Protein AF-A0A6N9TQW3-F1 (afdb_monomer_lite)

pLDDT: mean 86.47, std 12.96, range [58.53, 97.56]

Foldseek 3Di:
DVVVVVVVVVVVVVDDPDDDDDWDQWDQDPNDIDGTDDDPVVVVDPPVRDDDDDPDDPPPPPPPPPPPPD

Structure (mmCIF, N/CA/C/O backbone):
data_AF-A0A6N9TQW3-F1
#
_entry.id   AF-A0A6N9TQW3-F1
#
loop_
_atom_site.group_PDB
_atom_site.id
_atom_site.type_symbol
_atom_site.label_atom_id
_atom_site.label_alt_id
_atom_site.label_comp_id
_atom_site.label_asym_id
_atom_site.label_entity_id
_atom_site.label_seq_id
_atom_site.pdbx_PDB_ins_code
_atom_site.Cartn_x
_atom_site.Cartn_y
_atom_site.Cartn_z
_atom_site.occupancy
_atom_site.B_iso_or_equiv
_atom_site.auth_seq_id
_atom_site.auth_comp_id
_atom_site.auth_asym_id
_atom_site.auth_atom_id
_atom_site.pdbx_PDB_model_num
ATOM 1 N N . PRO A 1 1 ? 10.727 -9.950 1.152 1.00 80.56 1 PRO A N 1
ATOM 2 C CA . PRO A 1 1 ? 9.268 -9.762 1.368 1.00 80.56 1 PRO A CA 1
ATOM 3 C C . PRO A 1 1 ? 8.919 -9.154 2.733 1.00 80.56 1 PRO A C 1
ATOM 5 O O . PRO A 1 1 ? 8.105 -8.240 2.790 1.00 80.56 1 PRO A O 1
ATOM 8 N N . GLU A 1 2 ? 9.513 -9.646 3.825 1.00 93.69 2 GLU A N 1
ATOM 9 C CA . GLU A 1 2 ? 9.216 -9.142 5.178 1.00 93.69 2 GLU A CA 1
ATOM 10 C C . GLU A 1 2 ? 9.632 -7.686 5.376 1.00 93.69 2 GLU A C 1
ATOM 12 O O . GLU A 1 2 ? 8.871 -6.909 5.943 1.00 93.69 2 GLU A O 1
ATOM 17 N N . GLU A 1 3 ? 10.787 -7.285 4.842 1.00 97.56 3 GLU A N 1
ATOM 18 C CA . GLU A 1 3 ? 11.250 -5.901 4.974 1.00 97.56 3 GLU A CA 1
ATOM 19 C C . GLU A 1 3 ? 10.340 -4.904 4.245 1.00 97.56 3 GLU A C 1
ATOM 21 O O . GLU A 1 3 ? 9.951 -3.884 4.801 1.00 97.56 3 GLU A O 1
ATOM 26 N N . GLU A 1 4 ? 9.890 -5.236 3.035 1.00 96.50 4 GLU A N 1
ATOM 27 C CA . GLU A 1 4 ? 8.918 -4.415 2.301 1.00 96.50 4 GLU A CA 1
ATOM 28 C C . GLU A 1 4 ? 7.574 -4.314 3.040 1.00 96.50 4 GLU A C 1
ATOM 30 O O . GLU A 1 4 ? 6.933 -3.263 3.019 1.00 96.50 4 GLU A O 1
ATOM 35 N N . ALA A 1 5 ? 7.164 -5.379 3.739 1.00 94.75 5 ALA A N 1
ATOM 36 C CA . ALA A 1 5 ? 5.971 -5.357 4.578 1.00 94.75 5 ALA A CA 1
ATOM 37 C C . ALA A 1 5 ? 6.156 -4.444 5.801 1.00 94.75 5 ALA A C 1
ATOM 39 O O . ALA A 1 5 ? 5.241 -3.689 6.135 1.00 94.75 5 ALA A O 1
ATOM 40 N N . ARG A 1 6 ? 7.340 -4.463 6.433 1.00 96.81 6 ARG A N 1
ATOM 41 C CA . ARG A 1 6 ? 7.691 -3.526 7.511 1.00 96.81 6 ARG A CA 1
ATOM 42 C C . ARG A 1 6 ? 7.667 -2.082 7.020 1.00 96.81 6 ARG A C 1
ATOM 44 O O . ARG A 1 6 ? 7.038 -1.244 7.660 1.00 96.81 6 ARG A O 1
ATOM 51 N N . LEU A 1 7 ? 8.256 -1.798 5.859 1.00 97.38 7 LEU A N 1
ATOM 52 C CA . LEU A 1 7 ? 8.224 -0.463 5.252 1.00 97.38 7 LEU A CA 1
ATOM 53 C C . LEU A 1 7 ? 6.791 0.007 4.967 1.00 97.38 7 LEU A C 1
ATOM 55 O O . LEU A 1 7 ? 6.447 1.153 5.256 1.00 97.38 7 LEU A O 1
ATOM 59 N N . PHE A 1 8 ? 5.937 -0.878 4.448 1.00 96.12 8 PHE A N 1
ATOM 60 C CA . PHE A 1 8 ? 4.529 -0.566 4.215 1.00 96.12 8 PHE A CA 1
ATOM 61 C C . PHE A 1 8 ? 3.775 -0.266 5.517 1.00 96.12 8 PHE A C 1
ATOM 63 O O . PHE A 1 8 ? 3.051 0.725 5.583 1.00 96.12 8 PHE A O 1
ATOM 70 N N . TYR A 1 9 ? 3.984 -1.074 6.562 1.00 95.88 9 TYR A N 1
ATOM 71 C CA . TYR A 1 9 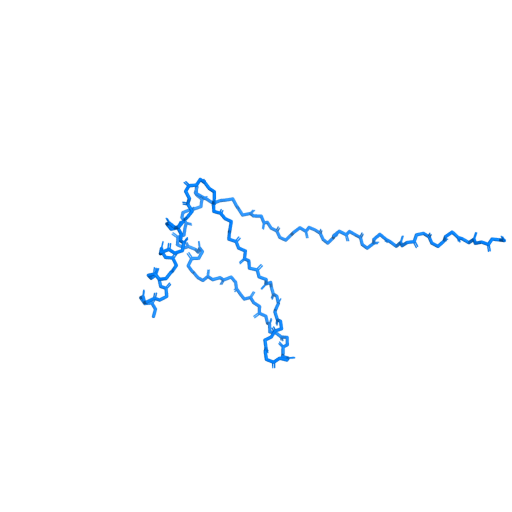? 3.386 -0.870 7.883 1.00 95.88 9 TYR A CA 1
ATOM 72 C C . TYR A 1 9 ? 3.816 0.459 8.520 1.00 95.88 9 TYR A C 1
ATOM 74 O O . TYR A 1 9 ? 2.976 1.220 9.006 1.00 95.88 9 TYR A O 1
ATOM 82 N N . VAL A 1 10 ? 5.114 0.776 8.466 1.00 97.50 10 VAL A N 1
ATOM 83 C CA . VAL A 1 10 ? 5.629 2.064 8.947 1.00 97.50 10 VAL A CA 1
ATOM 84 C C . VAL A 1 10 ? 4.963 3.198 8.176 1.00 97.50 10 VAL A C 1
ATOM 86 O O . VAL A 1 10 ? 4.413 4.096 8.799 1.00 97.50 10 VAL A O 1
ATOM 89 N N . GLY A 1 11 ? 4.917 3.134 6.842 1.00 95.94 11 GLY A N 1
ATOM 90 C CA . GLY A 1 11 ? 4.235 4.138 6.020 1.00 95.94 11 GLY A CA 1
ATOM 91 C C . GLY A 1 11 ? 2.753 4.323 6.371 1.00 95.94 11 GLY A C 1
ATOM 92 O O . GLY A 1 11 ? 2.287 5.456 6.460 1.00 95.94 11 GLY A O 1
ATOM 93 N N . LEU A 1 12 ? 2.032 3.227 6.629 1.00 94.88 12 LEU A N 1
ATOM 94 C CA . LEU A 1 12 ? 0.630 3.228 7.068 1.00 94.88 12 LEU A CA 1
ATOM 95 C C . LEU A 1 12 ? 0.437 3.980 8.388 1.00 94.88 12 LEU A C 1
ATOM 97 O O . LEU A 1 12 ? -0.456 4.814 8.501 1.00 94.88 12 LEU A O 1
ATOM 101 N N . THR A 1 13 ? 1.303 3.710 9.361 1.00 96.25 13 THR A N 1
ATOM 102 C CA . THR A 1 13 ? 1.233 4.279 10.717 1.00 96.25 13 THR A CA 1
ATOM 103 C C . THR A 1 13 ? 1.782 5.705 10.820 1.00 96.25 13 THR A C 1
ATOM 105 O O . THR A 1 13 ? 1.678 6.326 11.874 1.00 96.25 13 THR A O 1
ATOM 108 N N . ARG A 1 14 ? 2.334 6.270 9.733 1.00 97.19 14 ARG A N 1
ATOM 109 C CA . ARG A 1 14 ? 2.701 7.699 9.674 1.00 97.19 14 ARG A CA 1
ATOM 110 C C . ARG A 1 14 ? 1.497 8.628 9.548 1.00 97.19 14 ARG A C 1
ATOM 112 O O . ARG A 1 14 ? 1.629 9.806 9.868 1.00 97.19 14 ARG A O 1
ATOM 119 N N . ALA A 1 15 ? 0.373 8.141 9.029 1.00 95.00 15 ALA A N 1
ATOM 120 C CA . ALA A 1 15 ? -0.828 8.946 8.858 1.00 95.00 15 ALA A CA 1
ATOM 121 C C . ALA A 1 15 ? -1.664 8.937 10.147 1.00 95.00 15 ALA A C 1
ATOM 123 O O . ALA A 1 15 ? -2.010 7.867 10.637 1.00 95.00 15 ALA A O 1
ATOM 124 N N . SER A 1 16 ? -2.011 10.118 10.669 1.00 93.62 16 SER A N 1
ATOM 125 C CA . SER A 1 16 ? -2.821 10.233 11.894 1.00 93.62 16 SER A CA 1
ATOM 126 C C . SER A 1 16 ? -4.326 10.149 11.627 1.00 93.62 16 SER A C 1
ATOM 128 O O . SER A 1 16 ? -5.029 9.432 12.328 1.00 93.62 16 SER A O 1
ATOM 130 N N . GLU A 1 17 ? -4.827 10.867 10.615 1.00 94.31 17 GLU A N 1
ATOM 131 C CA . GLU A 1 17 ? -6.276 10.975 10.355 1.00 94.31 17 GLU A CA 1
ATOM 132 C C . GLU A 1 17 ? -6.705 10.333 9.033 1.00 94.31 17 GLU A C 1
ATOM 134 O O . GLU A 1 17 ? -7.695 9.608 8.973 1.00 94.31 17 GLU A O 1
ATOM 139 N N . ARG A 1 18 ? -5.970 10.596 7.944 1.00 92.75 18 ARG A N 1
ATOM 140 C CA . ARG A 1 18 ? -6.335 10.129 6.603 1.00 92.75 18 ARG A CA 1
ATOM 141 C C . ARG A 1 18 ? -5.125 9.613 5.844 1.00 92.75 18 ARG A C 1
ATOM 143 O O . ARG A 1 18 ? -4.126 10.313 5.699 1.00 92.75 18 ARG A O 1
ATOM 150 N N . LEU A 1 19 ? -5.269 8.419 5.277 1.00 94.75 19 LEU A N 1
ATOM 151 C CA . LEU A 1 19 ? -4.288 7.799 4.395 1.00 94.75 19 LEU A CA 1
ATOM 152 C C . LEU A 1 19 ? -4.839 7.726 2.968 1.00 94.75 19 LEU A C 1
ATOM 154 O O . LEU A 1 19 ? -5.952 7.257 2.743 1.00 94.75 19 LEU A O 1
ATOM 158 N N . VAL A 1 20 ? -4.047 8.174 1.994 1.00 94.44 20 VAL A N 1
ATOM 159 C CA . VAL A 1 20 ? -4.363 8.042 0.567 1.00 94.44 20 VAL A CA 1
ATOM 160 C C . VAL A 1 20 ? -3.270 7.214 -0.092 1.00 94.44 20 VAL A C 1
ATOM 162 O O . VAL A 1 20 ? -2.108 7.611 -0.114 1.00 94.44 20 VAL A O 1
ATOM 165 N N . LEU A 1 21 ? -3.653 6.067 -0.649 1.00 93.94 21 LEU A N 1
ATOM 166 C CA . LEU A 1 21 ? -2.768 5.195 -1.415 1.00 93.94 21 LEU A CA 1
ATOM 167 C C . LEU A 1 21 ? -3.102 5.336 -2.900 1.00 93.94 21 LEU A C 1
ATOM 169 O O . LEU A 1 21 ? -4.270 5.313 -3.283 1.00 93.94 21 LEU A O 1
ATOM 173 N N . CYS A 1 22 ? -2.083 5.476 -3.745 1.00 92.75 22 CYS A N 1
ATOM 174 C CA . CYS A 1 22 ? -2.264 5.612 -5.185 1.00 92.75 22 CYS A CA 1
ATOM 175 C C . CYS A 1 22 ? -1.338 4.667 -5.954 1.00 92.75 22 CYS A C 1
ATOM 177 O O . CYS A 1 22 ? -0.237 4.331 -5.518 1.00 92.75 22 CYS A O 1
ATOM 179 N N . HIS A 1 23 ? -1.790 4.241 -7.130 1.00 92.31 23 HIS A N 1
ATOM 180 C CA . HIS A 1 23 ? -0.969 3.503 -8.079 1.00 92.31 23 HIS A CA 1
ATOM 181 C C . HIS A 1 23 ? -1.231 4.024 -9.492 1.00 92.31 23 HIS A C 1
ATOM 183 O O . HIS A 1 23 ? -2.289 4.578 -9.786 1.00 92.31 23 HIS A O 1
ATOM 189 N N . ALA A 1 24 ? -0.260 3.836 -10.381 1.00 92.31 24 ALA A N 1
ATOM 190 C CA . ALA A 1 24 ? -0.388 4.200 -11.785 1.00 92.31 24 ALA A CA 1
ATOM 191 C C . ALA A 1 24 ? -0.384 2.937 -12.645 1.00 92.31 24 ALA A C 1
ATOM 193 O O . ALA A 1 24 ? 0.516 2.111 -12.514 1.00 92.31 24 ALA A O 1
ATOM 194 N N . GLY A 1 25 ? -1.348 2.812 -13.563 1.00 91.50 25 GLY A N 1
ATOM 195 C CA . GLY A 1 25 ? -1.428 1.667 -14.481 1.00 91.50 25 GLY A CA 1
ATOM 196 C C . GLY A 1 25 ? -0.258 1.578 -15.469 1.00 91.50 25 GLY A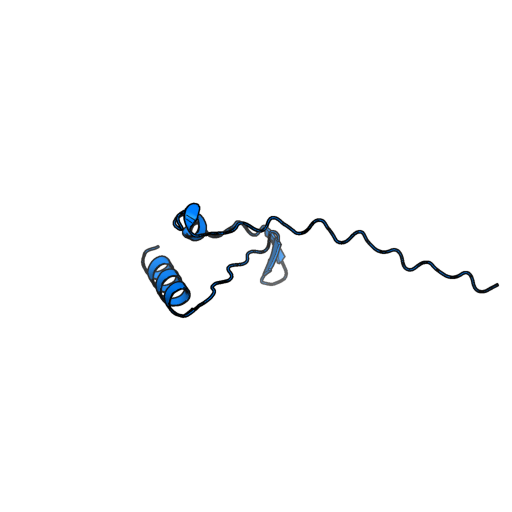 C 1
ATOM 197 O O . GLY A 1 25 ? 0.035 0.505 -15.993 1.00 91.50 25 GLY A O 1
ATOM 198 N N . ARG A 1 26 ? 0.444 2.692 -15.724 1.00 93.44 26 ARG A N 1
ATOM 199 C CA . ARG A 1 26 ? 1.695 2.749 -16.496 1.00 93.44 26 ARG A CA 1
ATOM 200 C C . ARG A 1 26 ? 2.616 3.822 -15.924 1.00 93.44 26 ARG A C 1
ATOM 202 O O . ARG A 1 26 ? 2.144 4.892 -15.547 1.00 93.44 26 ARG A O 1
ATOM 209 N N . ARG A 1 27 ? 3.925 3.568 -15.902 1.00 93.62 27 ARG A N 1
ATOM 210 C CA . ARG A 1 27 ? 4.948 4.525 -15.446 1.00 93.62 27 ARG A CA 1
ATOM 211 C C . ARG A 1 27 ? 6.126 4.544 -16.413 1.00 93.62 27 ARG A C 1
ATOM 213 O O . ARG A 1 27 ? 6.413 3.541 -17.061 1.00 93.62 27 ARG A O 1
ATOM 220 N N . ARG A 1 28 ? 6.802 5.690 -16.526 1.00 96.38 28 ARG A N 1
ATOM 221 C CA . ARG A 1 28 ? 8.114 5.757 -17.177 1.00 96.38 28 ARG A CA 1
ATOM 222 C C . ARG A 1 28 ? 9.183 5.511 -16.124 1.00 96.38 28 ARG A C 1
ATOM 224 O O . ARG A 1 28 ? 9.236 6.243 -15.144 1.00 96.38 28 ARG A O 1
ATOM 231 N N . LEU A 1 29 ? 10.005 4.494 -16.331 1.00 95.19 29 LEU A N 1
ATOM 232 C CA . LEU A 1 29 ? 11.105 4.141 -15.446 1.00 95.19 29 LEU A CA 1
ATOM 233 C C . LEU A 1 29 ? 12.337 3.875 -16.309 1.00 95.19 29 LEU A C 1
ATOM 235 O O .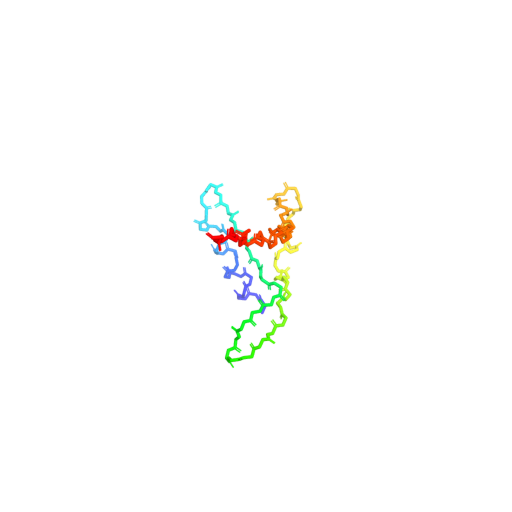 LEU A 1 29 ? 12.250 3.118 -17.275 1.00 95.19 29 LEU A O 1
ATOM 239 N N . HIS A 1 30 ? 13.446 4.556 -16.009 1.00 95.50 30 HIS A N 1
ATOM 240 C CA . HIS A 1 30 ? 14.696 4.467 -16.779 1.00 95.50 30 HIS A CA 1
ATOM 241 C C . HIS A 1 30 ? 14.469 4.575 -18.306 1.00 95.50 30 HIS A C 1
ATOM 243 O O . HIS A 1 30 ? 14.920 3.747 -19.091 1.00 95.50 30 HIS A O 1
ATOM 249 N N . GLY A 1 31 ? 13.664 5.560 -18.728 1.00 96.19 31 GLY A N 1
ATOM 250 C CA . GLY A 1 31 ? 13.332 5.818 -20.138 1.00 96.19 31 GLY A CA 1
ATOM 251 C C . GLY A 1 31 ? 12.258 4.906 -20.751 1.00 96.19 31 GLY A C 1
ATOM 252 O O . GLY A 1 31 ? 11.662 5.263 -21.770 1.00 96.19 31 GLY A O 1
ATOM 253 N N . ARG A 1 32 ? 11.920 3.777 -20.120 1.00 96.06 32 ARG A N 1
ATOM 254 C CA . ARG A 1 32 ? 10.958 2.796 -20.647 1.00 96.06 32 ARG A CA 1
ATOM 255 C C . ARG A 1 32 ? 9.564 3.000 -20.063 1.00 96.06 32 ARG A C 1
ATOM 257 O O . ARG A 1 32 ? 9.417 3.312 -18.886 1.00 96.06 32 ARG A O 1
ATOM 264 N N . ARG A 1 33 ? 8.517 2.821 -20.879 1.00 96.12 33 ARG A N 1
ATOM 265 C CA . ARG A 1 33 ? 7.123 2.777 -20.400 1.00 96.12 33 ARG A CA 1
ATOM 266 C C . ARG A 1 33 ? 6.810 1.359 -19.937 1.00 96.12 33 ARG A C 1
ATOM 268 O O . ARG A 1 33 ? 6.765 0.455 -20.762 1.00 96.12 33 ARG A O 1
ATOM 275 N N . LEU A 1 34 ? 6.566 1.186 -18.644 1.00 95.94 34 LEU A N 1
ATOM 276 C CA . LEU A 1 34 ? 6.262 -0.104 -18.034 1.00 95.94 34 LEU A CA 1
ATOM 277 C C . LEU A 1 34 ? 4.817 -0.130 -17.516 1.00 95.94 34 LEU A C 1
ATOM 279 O O . LEU A 1 34 ? 4.332 0.901 -17.029 1.00 95.94 34 LEU A O 1
ATOM 283 N N . PRO A 1 35 ? 4.112 -1.272 -17.613 1.00 94.00 35 PRO A N 1
ATOM 284 C CA . PRO A 1 35 ? 2.844 -1.457 -16.919 1.00 94.00 35 PRO A CA 1
ATOM 285 C C . PRO A 1 35 ? 3.076 -1.445 -15.403 1.00 94.00 35 PRO A C 1
ATOM 287 O O . PRO A 1 35 ? 4.041 -2.020 -14.909 1.00 94.00 35 PRO A O 1
ATOM 290 N N . GLY A 1 36 ? 2.192 -0.779 -14.665 1.00 91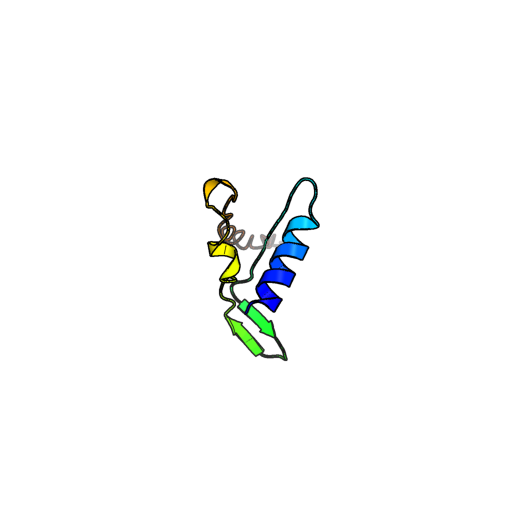.50 36 GLY A N 1
ATOM 291 C CA . GLY A 1 36 ? 2.208 -0.741 -13.207 1.00 91.50 36 GLY A CA 1
ATOM 292 C C . GLY A 1 36 ? 1.046 -1.551 -12.653 1.00 91.50 36 GLY A C 1
ATOM 293 O O . GLY A 1 36 ? -0.109 -1.139 -12.766 1.00 91.50 36 GLY A O 1
ATOM 294 N N . ARG A 1 37 ? 1.349 -2.710 -12.065 1.00 90.88 37 ARG A N 1
ATOM 295 C CA . ARG A 1 37 ? 0.362 -3.475 -11.296 1.00 90.88 37 ARG A CA 1
ATOM 296 C C . ARG A 1 37 ? 0.206 -2.855 -9.898 1.00 90.88 37 ARG A C 1
ATOM 298 O O . ARG A 1 37 ? 1.181 -2.291 -9.393 1.00 90.88 37 ARG A O 1
ATOM 305 N N . PRO A 1 38 ? -0.988 -2.920 -9.284 1.00 92.31 38 PRO A N 1
ATOM 306 C CA . PRO A 1 38 ? -1.162 -2.537 -7.887 1.00 92.31 38 PRO A CA 1
ATOM 307 C C . PRO A 1 38 ? -0.216 -3.326 -6.971 1.00 92.31 38 PRO A C 1
ATOM 309 O O . PRO A 1 38 ? 0.156 -4.458 -7.281 1.00 92.31 38 PRO A O 1
ATOM 312 N N . SER A 1 39 ? 0.180 -2.723 -5.848 1.00 93.69 39 SER A N 1
ATOM 313 C CA . SER A 1 39 ? 1.007 -3.409 -4.851 1.00 93.69 39 SER A CA 1
ATOM 314 C C . SER A 1 39 ? 0.215 -4.551 -4.199 1.00 93.69 39 SER A C 1
ATOM 316 O O . SER A 1 39 ? -0.915 -4.304 -3.772 1.00 93.69 39 SER A O 1
ATOM 318 N N . PRO A 1 40 ? 0.792 -5.756 -4.032 1.00 92.88 40 PRO A N 1
ATOM 319 C CA . PRO A 1 40 ? 0.120 -6.871 -3.358 1.00 92.88 40 PRO A CA 1
ATOM 320 C C . PRO A 1 40 ? -0.190 -6.576 -1.881 1.00 92.88 40 PRO A C 1
ATOM 322 O O . PRO A 1 40 ? -1.050 -7.214 -1.281 1.00 92.88 40 PRO A O 1
ATOM 325 N N . PHE A 1 41 ? 0.478 -5.589 -1.272 1.00 94.56 41 PHE A N 1
ATOM 326 C CA . PHE A 1 41 ? 0.170 -5.159 0.093 1.00 94.56 41 PHE A CA 1
ATOM 327 C C . PHE A 1 41 ? -1.187 -4.454 0.210 1.00 94.56 41 PHE A C 1
ATOM 329 O O . PHE A 1 41 ? -1.755 -4.429 1.299 1.00 94.56 41 PHE A O 1
ATOM 336 N N . LEU A 1 42 ? -1.740 -3.933 -0.894 1.00 92.44 42 LEU A N 1
ATOM 337 C CA . LEU A 1 42 ? -3.079 -3.343 -0.893 1.00 92.44 42 LEU A CA 1
ATOM 338 C C . LEU A 1 42 ? -4.143 -4.388 -0.559 1.00 92.44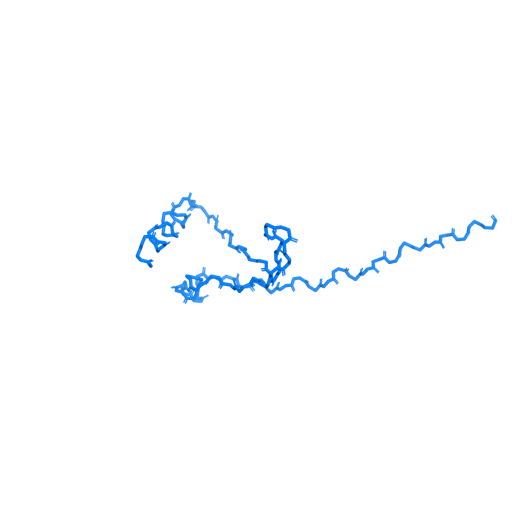 42 LEU A C 1
ATOM 340 O O . LEU A 1 42 ? -5.061 -4.079 0.196 1.00 92.44 42 LEU A O 1
ATOM 344 N N . ASP A 1 43 ? -4.002 -5.617 -1.060 1.00 91.75 43 ASP A N 1
ATOM 345 C CA . ASP A 1 43 ? -4.957 -6.717 -0.847 1.00 91.75 43 ASP A CA 1
ATOM 346 C C . ASP A 1 43 ? -4.984 -7.228 0.594 1.00 91.75 43 ASP A C 1
ATOM 348 O O . ASP A 1 43 ? -5.936 -7.889 0.999 1.00 91.75 43 ASP A O 1
ATOM 352 N N . ARG A 1 44 ? -3.975 -6.874 1.395 1.00 92.81 44 ARG A N 1
ATOM 353 C CA . ARG A 1 44 ? -3.939 -7.180 2.829 1.00 92.81 44 ARG A CA 1
ATOM 354 C C . ARG A 1 44 ? -4.790 -6.225 3.663 1.00 92.81 44 ARG A C 1
ATOM 356 O O . ARG A 1 44 ? -5.080 -6.536 4.812 1.00 92.81 44 ARG A O 1
ATOM 363 N N . ILE A 1 45 ? -5.168 -5.065 3.118 1.00 92.44 45 ILE A N 1
ATOM 364 C CA . ILE A 1 45 ? -6.031 -4.110 3.816 1.00 92.44 45 ILE A CA 1
ATOM 365 C C . ILE A 1 45 ? -7.477 -4.617 3.732 1.00 92.44 45 ILE A C 1
ATOM 367 O O . ILE A 1 45 ? -7.988 -4.766 2.615 1.00 92.44 45 ILE A O 1
ATOM 371 N N . PRO A 1 46 ? -8.165 -4.833 4.872 1.00 93.81 46 PRO A N 1
ATOM 372 C CA . PRO A 1 46 ? -9.561 -5.247 4.877 1.00 93.81 46 PRO A CA 1
ATOM 373 C C . PRO A 1 46 ? -10.438 -4.309 4.032 1.00 93.81 46 PRO A C 1
ATOM 375 O O . PRO A 1 46 ? -10.314 -3.087 4.156 1.00 93.81 46 PRO A O 1
ATOM 378 N N . PRO A 1 47 ? -11.354 -4.836 3.197 1.00 90.88 47 PRO A N 1
ATOM 379 C CA . PRO A 1 47 ? -12.189 -4.017 2.317 1.00 90.88 47 PRO A CA 1
ATOM 380 C C . PRO A 1 47 ? -13.065 -3.023 3.089 1.00 90.88 47 PRO A C 1
ATOM 382 O O . PRO A 1 47 ? -13.300 -1.927 2.599 1.00 90.88 47 PRO A O 1
ATOM 385 N N . ALA A 1 48 ? -13.473 -3.361 4.317 1.00 93.88 48 ALA A N 1
ATOM 386 C CA . ALA A 1 48 ? -14.238 -2.474 5.194 1.00 93.88 48 ALA A CA 1
ATOM 387 C C . ALA A 1 48 ? -13.476 -1.201 5.617 1.00 93.88 48 ALA A C 1
ATOM 389 O O . ALA A 1 48 ? -14.097 -0.232 6.039 1.00 93.88 48 ALA A O 1
ATOM 390 N N . LEU A 1 49 ? -12.143 -1.195 5.509 1.00 91.06 49 LEU A N 1
ATOM 391 C CA . LEU A 1 49 ? -11.280 -0.084 5.923 1.00 91.06 49 LEU A CA 1
ATOM 392 C C . LEU A 1 49 ? -10.766 0.751 4.741 1.00 91.06 49 LEU A C 1
ATOM 394 O O . LEU A 1 49 ? -9.981 1.677 4.946 1.00 91.06 49 LEU A O 1
ATOM 398 N N . ARG A 1 50 ? -11.156 0.428 3.498 1.00 90.12 50 ARG A N 1
ATOM 399 C CA . ARG A 1 50 ? -10.661 1.114 2.295 1.00 90.12 50 ARG A CA 1
ATOM 400 C C . ARG A 1 50 ? -11.786 1.483 1.335 1.00 90.12 50 ARG A C 1
ATOM 402 O O . ARG A 1 50 ? -12.627 0.663 0.989 1.00 90.12 50 ARG A O 1
ATOM 409 N N . GLU A 1 51 ? -11.724 2.702 0.813 1.00 91.69 51 GLU A N 1
ATOM 410 C CA . GLU A 1 51 ? -12.548 3.146 -0.313 1.00 91.69 51 GLU A CA 1
ATOM 411 C C . GLU A 1 51 ? -11.727 3.033 -1.605 1.00 91.69 51 GLU A C 1
ATOM 413 O O . GLU A 1 51 ? -10.720 3.725 -1.784 1.00 91.69 51 GLU A O 1
ATOM 418 N N . ALA A 1 52 ? -12.135 2.149 -2.519 1.00 84.69 52 ALA A N 1
ATOM 419 C CA . ALA A 1 52 ? -11.486 2.025 -3.818 1.00 84.69 52 ALA A CA 1
ATOM 420 C C . ALA A 1 52 ? -12.030 3.087 -4.781 1.00 84.69 52 ALA A C 1
ATOM 422 O O . ALA A 1 52 ? -13.158 2.992 -5.263 1.00 84.69 52 ALA A O 1
ATOM 423 N N . ARG A 1 53 ? -11.204 4.083 -5.113 1.00 83.69 53 ARG A N 1
ATOM 424 C CA . ARG A 1 53 ? -11.496 5.006 -6.213 1.00 83.69 53 ARG A CA 1
ATOM 425 C C . ARG A 1 53 ? -10.951 4.419 -7.505 1.00 83.69 53 ARG A C 1
ATOM 427 O O . ARG A 1 53 ? -9.739 4.367 -7.707 1.00 83.69 53 ARG A O 1
ATOM 434 N N . GLY A 1 54 ? -11.861 3.950 -8.358 1.00 74.81 54 GLY A N 1
ATOM 435 C CA . GLY A 1 54 ? -11.525 3.518 -9.712 1.00 74.81 54 GLY A CA 1
ATOM 436 C C . GLY A 1 54 ? -10.862 4.647 -10.512 1.00 74.81 54 GLY A C 1
ATOM 437 O O . GLY A 1 54 ? -10.921 5.812 -10.104 1.00 74.81 54 GLY A O 1
ATOM 438 N N . PRO A 1 55 ? -10.221 4.332 -11.651 1.00 68.88 55 PRO A N 1
ATOM 439 C CA . PRO A 1 55 ? -9.672 5.364 -12.516 1.00 68.88 55 PRO A CA 1
ATOM 440 C C . PRO A 1 55 ? -10.785 6.360 -12.837 1.00 68.88 55 PRO A C 1
ATOM 442 O O . PRO A 1 55 ? -11.836 5.970 -13.347 1.00 68.88 55 PRO A O 1
ATOM 445 N N . ALA A 1 56 ? -10.565 7.635 -12.504 1.00 62.62 56 ALA A N 1
ATOM 446 C CA . ALA A 1 56 ? -11.474 8.691 -12.914 1.00 62.62 56 ALA A CA 1
ATOM 447 C C . ALA A 1 56 ? -11.678 8.544 -14.424 1.00 62.62 56 ALA A C 1
ATOM 449 O O . ALA A 1 56 ? -10.690 8.449 -15.165 1.00 62.62 56 ALA A O 1
ATOM 450 N N . ALA A 1 57 ? -12.940 8.457 -14.863 1.00 60.75 57 ALA A N 1
ATOM 451 C CA . ALA A 1 57 ? -13.261 8.429 -16.283 1.00 60.75 57 ALA A CA 1
ATOM 452 C C . ALA A 1 57 ? -12.444 9.536 -16.962 1.00 60.75 57 ALA A C 1
ATOM 454 O O . ALA A 1 57 ? -12.351 10.630 -16.389 1.00 60.75 57 ALA A O 1
ATOM 455 N N . PRO A 1 58 ? -11.783 9.262 -18.104 1.00 58.53 58 PRO A N 1
ATOM 456 C CA . PRO A 1 58 ? -10.923 10.249 -18.730 1.00 58.53 58 PRO A CA 1
ATOM 457 C C . PRO A 1 58 ? -11.750 11.515 -18.883 1.00 58.53 58 PRO A C 1
ATOM 459 O O . PRO A 1 58 ? -12.787 11.472 -19.544 1.00 58.53 58 PRO A O 1
ATOM 462 N N . ALA A 1 59 ? -11.333 12.599 -18.218 1.00 61.59 59 ALA A N 1
ATOM 463 C CA . ALA A 1 59 ? -11.958 13.901 -18.379 1.00 61.59 59 ALA A CA 1
ATOM 464 C C . ALA A 1 59 ? -12.013 14.134 -19.885 1.00 61.59 59 ALA A C 1
ATOM 466 O O . ALA A 1 59 ? -10.961 14.253 -20.523 1.00 61.59 59 ALA A O 1
ATOM 467 N N . GLY A 1 60 ? -13.219 14.015 -20.458 1.00 59.44 60 GLY A N 1
ATOM 468 C CA . GLY A 1 60 ? -13.394 13.939 -21.900 1.00 59.44 60 GLY A CA 1
ATOM 469 C C . GLY A 1 60 ? -12.613 15.089 -22.496 1.00 59.44 60 GLY A C 1
ATOM 470 O O . GLY A 1 60 ? -12.778 16.212 -22.023 1.00 59.44 60 GLY A O 1
ATOM 471 N N . ARG A 1 61 ? -11.693 14.794 -23.429 1.00 62.78 61 ARG A N 1
ATOM 472 C CA . ARG A 1 61 ? -10.861 15.793 -24.113 1.00 62.78 61 ARG A CA 1
ATOM 473 C C . ARG A 1 61 ? -11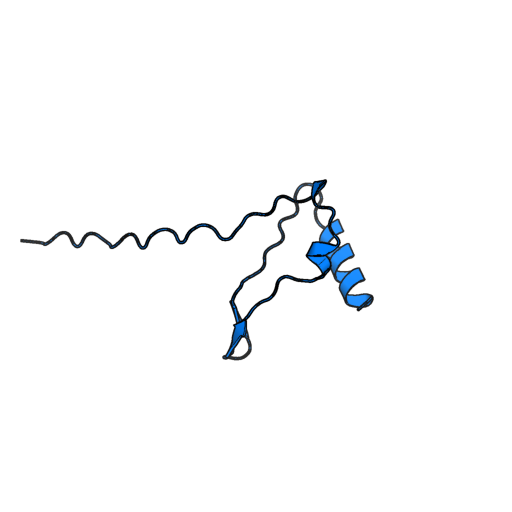.777 16.949 -24.483 1.00 62.78 61 ARG A C 1
ATOM 475 O O . ARG A 1 61 ? -12.538 16.848 -25.446 1.00 62.78 61 ARG A O 1
ATOM 482 N N . ARG A 1 62 ? -11.754 18.017 -23.687 1.00 63.06 62 ARG A N 1
ATOM 483 C CA . ARG A 1 62 ? -12.572 19.194 -23.927 1.00 63.06 62 ARG A CA 1
ATOM 484 C C . ARG A 1 62 ? -11.871 19.841 -25.102 1.00 63.06 62 ARG A C 1
ATOM 486 O O . ARG A 1 62 ? -10.873 20.528 -24.915 1.00 63.06 62 ARG A O 1
ATOM 493 N N . ARG A 1 63 ? -12.280 19.462 -26.321 1.00 63.91 63 ARG A N 1
ATOM 494 C CA . ARG A 1 63 ? -11.745 20.041 -27.552 1.00 63.91 63 ARG A CA 1
ATOM 495 C C . ARG A 1 63 ? -11.868 21.548 -27.346 1.00 63.91 63 ARG A C 1
ATOM 497 O O . ARG A 1 63 ? -12.998 21.991 -27.111 1.00 63.91 63 ARG A O 1
ATOM 504 N N . PRO A 1 64 ? -10.766 22.318 -27.324 1.00 65.88 64 PRO A N 1
ATOM 505 C CA . PRO A 1 64 ? -10.905 23.760 -27.295 1.00 65.88 64 PRO A CA 1
ATOM 506 C C . PRO A 1 64 ? -11.755 24.093 -28.516 1.00 65.88 64 PRO A C 1
ATOM 508 O O . PRO A 1 64 ? -11.394 23.734 -29.637 1.00 65.88 64 PRO A O 1
ATOM 511 N N . ARG A 1 65 ? -12.957 24.636 -28.287 1.00 70.56 65 ARG A N 1
ATOM 512 C CA . ARG A 1 65 ? -13.809 25.110 -29.373 1.00 70.56 65 ARG A CA 1
ATOM 513 C C . ARG A 1 65 ? -12.983 26.188 -30.052 1.00 70.56 65 ARG A C 1
ATOM 515 O O . ARG A 1 65 ? -12.830 27.267 -29.486 1.00 70.56 65 ARG A O 1
ATOM 522 N N . GLN A 1 66 ? -12.387 25.861 -31.195 1.00 70.88 66 GLN A N 1
ATOM 523 C CA . GLN A 1 66 ? -11.763 26.848 -32.055 1.00 70.88 66 GLN A CA 1
ATOM 524 C C . GLN A 1 66 ? -12.898 27.799 -32.420 1.00 70.88 66 GLN A C 1
ATOM 526 O O . GLN A 1 66 ? -13.783 27.455 -33.199 1.00 70.88 66 GLN A O 1
ATOM 531 N N . ARG A 1 67 ? -12.953 28.945 -31.736 1.00 60.16 67 ARG A N 1
ATOM 532 C CA . ARG A 1 67 ? -13.798 30.052 -32.154 1.00 60.16 67 ARG A CA 1
ATOM 533 C C . ARG A 1 67 ? -13.182 30.473 -33.474 1.00 60.16 67 ARG A C 1
ATOM 535 O O . ARG A 1 67 ? -12.080 31.011 -33.478 1.00 60.16 67 ARG A O 1
ATOM 542 N N . THR A 1 68 ? -13.822 30.098 -34.573 1.00 66.88 68 THR A N 1
ATOM 543 C CA . THR A 1 68 ? -13.511 30.646 -35.885 1.00 66.88 68 THR A CA 1
ATOM 544 C C . THR A 1 68 ? -13.577 32.161 -35.748 1.00 66.88 68 THR A C 1
ATOM 546 O O . THR A 1 68 ? -14.643 32.717 -35.485 1.00 66.88 68 THR A O 1
ATOM 549 N N . LEU A 1 69 ? -12.407 32.793 -35.806 1.00 66.94 69 LEU A N 1
ATOM 550 C CA . LEU A 1 69 ? -12.281 34.206 -36.110 1.00 66.94 69 LEU A CA 1
ATOM 551 C C . LEU A 1 69 ? -12.650 34.300 -37.589 1.00 66.94 69 LEU A C 1
ATOM 553 O O . LEU A 1 69 ? -11.873 33.871 -38.442 1.00 66.94 69 LEU A O 1
ATOM 557 N N . PHE A 1 70 ? -13.896 34.690 -37.846 1.00 58.69 70 PHE A N 1
ATOM 558 C CA . PHE A 1 70 ? -14.213 35.383 -39.087 1.00 58.69 70 PHE A CA 1
ATOM 559 C C . PHE A 1 70 ? -13.490 36.728 -39.071 1.00 58.69 70 PHE A C 1
ATOM 561 O O . PHE A 1 70 ? -13.405 37.316 -37.964 1.00 58.69 70 PHE A O 1
#

Secondary structure (DSSP, 8-state):
-HHHHHHHHHHHHT-SS-------SEEEETTEEEE-PPPTTGGGS-GGG----PPP--------------

Organism: Dissulfurirhabdus thermomarina (NCBI:txid1765737)

Sequence (70 aa):
PEEEARLFYVGLTRASERLVLCHAGRRRLHGRRLPGRPSPFLDRIPPALREARGPAAPAGRRRPRQRTLF

InterPro domains:
  IPR027417 P-loop containing nucleoside triphosphate hydrolase [G3DSA:3.40.50.300] (2-46)
  IPR027417 P-loop containing nucleoside triphosphate hydrolase [SSF52540] (2-50)

Radius of gyration: 18.89 Å; chains: 1; bounding box: 29×45×51 Å